Protein AF-A0A9D7CB08-F1 (afdb_monomer)

Secondary structure (DSSP, 8-state):
-----------TTSSSSPBP-EEETTSSTT----TT----TTPEEEETTS-EEEEEEEEEEETTTTEEEEEEEEETTSSSBEEEEGGG-EEETTTTEEEETT--HHHHHHSPPB-SSPPBHHHHHHHHHHHH----S---TTGGGGSGGG-THHHHTS--------

pLDDT: mean 76.26, std 19.79, range [32.56, 98.06]

Solvent-accessible surface area (backbone atoms only — not comparable to full-atom values): 9714 Å² total; per-residue (Å²): 137,90,75,83,83,78,82,70,80,73,61,62,72,64,88,79,61,58,73,40,61,55,41,53,44,83,81,42,94,74,73,71,77,53,84,78,49,71,84,57,62,72,21,40,30,28,31,50,85,69,47,74,49,27,30,30,66,44,50,28,25,36,64,92,78,68,41,60,35,28,36,32,26,40,40,66,98,50,84,58,30,35,71,42,50,28,27,51,27,35,62,40,81,89,78,47,30,36,38,20,71,83,41,47,71,72,31,57,73,53,40,60,65,51,68,97,72,71,52,18,49,53,41,55,42,44,37,50,22,24,69,69,72,49,88,67,96,70,76,60,73,71,67,58,60,73,38,64,50,30,34,44,37,58,32,46,76,42,88,78,72,80,84,74,85,127

Nearest PDB structures (foldseek):
  3g7f-assembly1_H  TM=8.842E-01  e=1.316E-08  Blastochloris viridis
  5b5n-assembly2_t  TM=7.725E-01  e=2.842E-08  Thermochromatium tepidum
  1eys-assembly1_H  TM=7.825E-01  e=6.136E-08  Thermochromatium tepidum
  8wdv-assembly1_H  TM=7.720E-01  e=1.712E-07  Allochromatium vinosum DSM 180
  7vrj-assembly1_H  TM=7.701E-01  e=2.683E-07  Allochromatium tepidum

Foldseek 3Di:
DDDDDDPPPPQLQPDDFAFAQKDWPVVVVDPDQDPPRDPLAQAWEAEQVRDTQAGFHTFIARVVVRATFWTWGDGPPDDATFTAGQLQWADDPVRSYIYRNQDDPQLVVQTDGDDPDTQGQSNVQSNVCSRVVDRDPHDPPPVNCVDSSRDNCRHSVHDDDPPDDD

Radius of gyration: 16.53 Å; Cα contacts (8 Å, |Δi|>4): 286; chains: 1; bounding box: 36×69×35 Å

Mean predicted aligned error: 10.03 Å

Sequence (166 aa):
MNKGTNNAATDPNSSGAAASTLVAGRDVEEFEVVPPMIDVRGWDVMLADGSKLGTVDRFMLHQADNKLRYLAVTPVGRAGHLLVPVGVGTVDLAARQVLLNDVHAEHVEALPTMGPGVVTREFERQVFGAVTGVEVKELALPAAYDDPMYDASELFGAKVKPVTKS

Structure (mmCIF, N/CA/C/O backbone):
data_AF-A0A9D7CB08-F1
#
_entry.id   AF-A0A9D7CB08-F1
#
loop_
_atom_site.group_PDB
_atom_site.id
_atom_site.type_symbol
_atom_site.label_atom_id
_atom_site.label_alt_id
_atom_site.label_comp_id
_atom_site.label_asym_id
_atom_site.label_entity_id
_atom_site.label_seq_id
_atom_site.pdbx_PDB_ins_code
_atom_site.Cartn_x
_atom_site.Cartn_y
_atom_s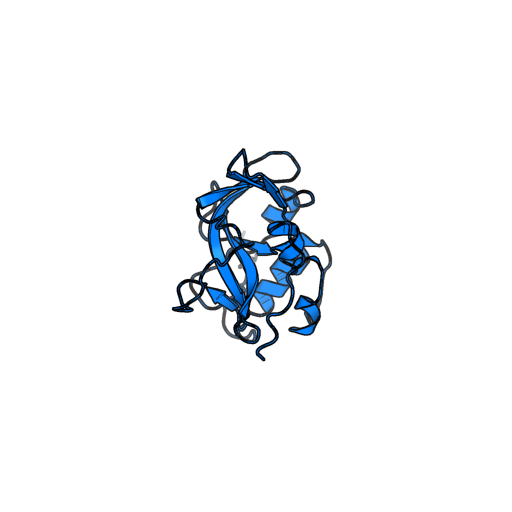ite.C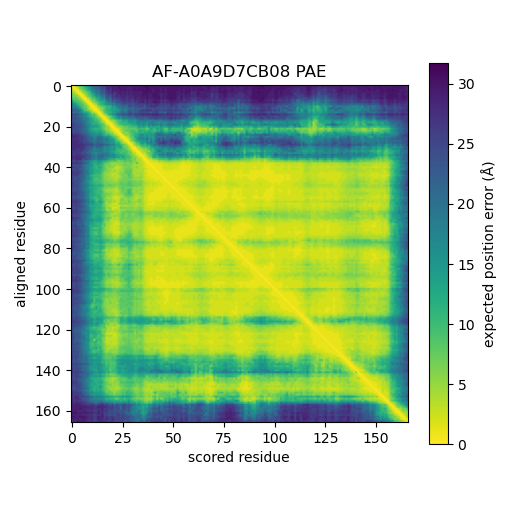artn_z
_atom_site.occupancy
_atom_site.B_iso_or_equiv
_atom_site.auth_seq_id
_atom_site.auth_comp_id
_atom_site.auth_asym_id
_atom_site.auth_atom_id
_atom_site.pdbx_PDB_model_num
ATOM 1 N N . MET A 1 1 ? 20.977 35.065 -18.215 1.00 38.44 1 MET A N 1
ATOM 2 C CA . MET A 1 1 ? 19.709 34.538 -18.765 1.00 38.44 1 MET A CA 1
ATOM 3 C C . MET A 1 1 ? 19.907 33.105 -19.242 1.00 38.44 1 MET A C 1
ATOM 5 O O . MET A 1 1 ? 20.889 32.858 -19.923 1.00 38.44 1 MET A O 1
ATOM 9 N N . ASN A 1 2 ? 18.921 32.256 -18.921 1.00 36.34 2 ASN A N 1
ATOM 10 C CA . ASN A 1 2 ? 18.639 30.884 -19.382 1.00 36.34 2 ASN A CA 1
ATOM 11 C C . ASN A 1 2 ? 19.512 29.738 -18.866 1.00 36.34 2 ASN A C 1
ATOM 13 O O . ASN A 1 2 ? 20.722 29.772 -19.005 1.00 36.34 2 ASN A O 1
ATOM 17 N N . LYS A 1 3 ? 18.946 28.611 -18.432 1.00 39.81 3 LYS A N 1
ATOM 18 C CA . LYS A 1 3 ? 17.733 28.255 -17.659 1.00 39.81 3 LYS A CA 1
ATOM 19 C C . LYS A 1 3 ? 17.995 26.788 -17.273 1.00 39.81 3 LYS A C 1
ATOM 21 O O . LYS A 1 3 ? 18.627 26.072 -18.045 1.00 39.81 3 LYS A O 1
ATOM 26 N N . GLY A 1 4 ? 17.572 26.402 -16.072 1.00 32.56 4 GLY A N 1
ATOM 27 C CA . GLY A 1 4 ? 17.914 25.140 -15.414 1.00 32.56 4 GLY A CA 1
ATOM 28 C C . GLY A 1 4 ? 17.730 23.902 -16.289 1.00 32.56 4 GLY A C 1
ATOM 29 O O . GLY A 1 4 ? 16.746 23.775 -17.015 1.00 32.56 4 GLY A O 1
ATOM 30 N N . THR A 1 5 ? 18.701 22.998 -16.199 1.00 42.91 5 THR A N 1
ATOM 31 C CA . THR A 1 5 ? 18.615 21.640 -16.725 1.00 42.91 5 THR A CA 1
ATOM 32 C C . THR A 1 5 ? 17.438 20.929 -16.070 1.00 42.91 5 THR A C 1
ATOM 34 O O . THR A 1 5 ? 17.366 20.817 -14.8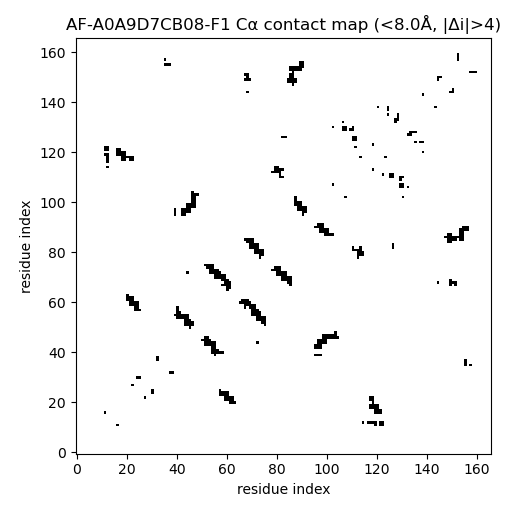47 1.00 42.91 5 THR A O 1
ATOM 37 N N . ASN A 1 6 ? 16.504 20.490 -16.907 1.00 37.97 6 ASN A N 1
ATOM 38 C CA . ASN A 1 6 ? 15.328 19.733 -16.516 1.00 37.97 6 ASN A CA 1
ATOM 39 C C . ASN A 1 6 ? 15.760 18.404 -15.879 1.00 37.97 6 ASN A C 1
ATOM 41 O O . ASN A 1 6 ? 16.252 17.521 -16.581 1.00 37.97 6 ASN A O 1
ATOM 45 N N . ASN A 1 7 ? 15.524 18.243 -14.578 1.00 37.91 7 ASN A N 1
ATOM 46 C CA . ASN A 1 7 ? 15.387 16.921 -13.975 1.00 37.91 7 ASN A CA 1
ATOM 47 C C . ASN A 1 7 ? 14.058 16.342 -14.472 1.00 37.91 7 ASN A C 1
ATOM 49 O O . ASN A 1 7 ? 13.015 16.516 -13.845 1.00 37.91 7 ASN A O 1
ATOM 53 N N . ALA A 1 8 ? 14.079 15.726 -15.653 1.00 39.66 8 ALA A N 1
ATOM 54 C CA . ALA A 1 8 ? 13.007 14.836 -16.060 1.00 39.66 8 ALA A CA 1
ATOM 55 C C . ALA A 1 8 ? 13.052 13.638 -15.106 1.00 39.66 8 ALA A C 1
ATOM 57 O O . ALA A 1 8 ? 14.038 12.904 -15.088 1.00 39.66 8 ALA A O 1
ATOM 58 N N . ALA A 1 9 ? 12.020 13.483 -14.278 1.00 39.00 9 ALA A N 1
ATOM 59 C CA . ALA A 1 9 ? 11.780 12.245 -13.559 1.00 39.00 9 ALA A CA 1
ATOM 60 C C . ALA A 1 9 ? 11.680 11.131 -14.608 1.00 39.00 9 ALA A C 1
ATOM 62 O O . ALA A 1 9 ? 10.722 11.085 -15.380 1.00 39.00 9 ALA A O 1
ATOM 63 N N . THR A 1 10 ? 12.725 10.313 -14.713 1.00 45.97 10 THR A N 1
ATOM 64 C CA . THR A 1 10 ? 12.761 9.155 -15.601 1.00 45.97 10 THR A CA 1
ATOM 65 C C . THR A 1 10 ? 11.614 8.249 -15.187 1.00 45.97 10 THR A C 1
ATOM 67 O O . THR A 1 10 ? 11.627 7.732 -14.073 1.00 45.97 10 THR A O 1
ATOM 70 N N . ASP A 1 11 ? 10.602 8.100 -16.040 1.00 48.66 11 ASP A N 1
ATOM 71 C CA . ASP A 1 11 ? 9.516 7.160 -15.789 1.00 48.66 11 ASP A CA 1
ATOM 72 C C . ASP A 1 11 ? 10.142 5.759 -15.626 1.00 48.66 11 ASP A C 1
ATOM 74 O O . ASP A 1 11 ? 10.743 5.254 -16.581 1.00 48.66 11 ASP A O 1
ATOM 78 N N . PRO A 1 12 ? 10.053 5.131 -14.437 1.00 51.97 12 PRO A N 1
ATOM 79 C CA . PRO A 1 12 ? 10.650 3.819 -14.169 1.00 51.97 12 PRO A CA 1
ATOM 80 C C . PRO A 1 12 ? 10.055 2.698 -15.038 1.00 51.97 12 PRO A C 1
ATOM 82 O O . PRO A 1 12 ? 10.555 1.569 -15.032 1.00 51.97 12 PRO A O 1
ATOM 85 N N . ASN A 1 13 ? 9.000 3.002 -15.800 1.00 49.94 13 ASN A N 1
ATOM 86 C CA . ASN A 1 13 ? 8.382 2.128 -16.786 1.00 49.94 13 ASN A CA 1
ATOM 87 C C . ASN A 1 13 ? 8.964 2.276 -18.211 1.00 49.94 13 ASN A C 1
ATOM 89 O O . ASN A 1 13 ? 8.584 1.554 -19.133 1.00 49.94 13 ASN A O 1
ATOM 93 N N . SER A 1 14 ? 9.908 3.198 -18.426 1.00 42.84 14 SER A N 1
ATOM 94 C CA . SER A 1 14 ? 10.475 3.477 -19.749 1.00 42.84 14 SER A CA 1
ATOM 95 C C . SER A 1 14 ? 11.626 2.531 -20.112 1.00 42.84 14 SER A C 1
ATOM 97 O O . SER A 1 14 ? 12.761 2.709 -19.683 1.00 42.84 14 SER A O 1
ATOM 99 N N . SER A 1 15 ? 11.316 1.539 -20.953 1.00 42.34 15 SER A N 1
ATOM 100 C CA . SER A 1 15 ? 12.192 0.877 -21.940 1.00 42.34 15 SER A CA 1
ATOM 101 C C . SER A 1 15 ? 13.662 0.641 -21.531 1.00 42.34 15 SER A C 1
ATOM 103 O O . SER A 1 15 ? 14.571 1.323 -22.006 1.00 42.34 15 SER A O 1
ATOM 105 N N . GLY A 1 16 ? 13.908 -0.394 -20.723 1.00 42.84 16 GLY A N 1
ATOM 106 C CA . GLY A 1 16 ? 15.259 -0.923 -20.472 1.00 42.84 16 GLY A CA 1
ATOM 107 C C . GLY A 1 16 ? 15.365 -1.800 -19.223 1.00 42.84 16 GLY A C 1
ATOM 108 O O . GLY A 1 16 ? 16.202 -2.698 -19.164 1.00 42.84 16 GLY A O 1
ATOM 109 N N . ALA A 1 17 ? 14.482 -1.583 -18.247 1.00 53.50 17 ALA A N 1
ATOM 110 C CA . ALA A 1 17 ? 14.364 -2.437 -17.073 1.00 53.50 17 ALA A CA 1
ATOM 111 C C . ALA A 1 17 ? 13.668 -3.759 -17.430 1.00 53.50 17 ALA A C 1
ATOM 113 O O . ALA A 1 17 ? 12.674 -3.770 -18.160 1.00 53.50 17 ALA A O 1
ATOM 114 N N . ALA A 1 18 ? 14.169 -4.877 -16.896 1.00 62.88 18 ALA A N 1
ATOM 115 C CA . ALA A 1 18 ? 13.488 -6.160 -17.024 1.00 62.88 18 ALA A CA 1
ATOM 116 C C . ALA A 1 18 ? 12.065 -6.047 -16.451 1.00 62.88 18 ALA A C 1
ATOM 118 O O . ALA A 1 18 ? 11.879 -5.553 -15.331 1.00 62.88 18 ALA A O 1
ATOM 119 N N . ALA A 1 19 ? 11.075 -6.498 -17.225 1.00 60.75 19 ALA A N 1
ATOM 120 C CA . ALA A 1 19 ? 9.697 -6.588 -16.764 1.00 60.75 19 ALA A CA 1
ATOM 121 C C . ALA A 1 19 ? 9.649 -7.402 -15.462 1.00 60.75 19 ALA A C 1
ATOM 123 O O . ALA A 1 19 ? 10.307 -8.443 -15.344 1.00 60.75 19 ALA A O 1
ATOM 124 N N . SER A 1 20 ? 8.901 -6.911 -14.476 1.00 66.12 20 SER A N 1
ATOM 125 C CA . SER A 1 20 ? 8.504 -7.759 -13.363 1.00 66.12 20 SER A CA 1
ATOM 126 C C . SER A 1 20 ? 7.466 -8.762 -13.854 1.00 66.12 20 SER A C 1
ATOM 128 O O . SER A 1 20 ? 6.785 -8.548 -14.856 1.00 66.12 20 SER A O 1
ATOM 130 N N . THR A 1 21 ? 7.335 -9.861 -13.128 1.00 74.69 21 THR A N 1
ATOM 131 C CA . THR A 1 21 ? 6.267 -10.846 -13.315 1.00 74.69 21 THR A CA 1
ATOM 132 C C . THR A 1 21 ? 5.100 -10.577 -12.362 1.00 74.69 21 THR A C 1
ATOM 134 O O . THR A 1 21 ? 4.360 -11.493 -12.007 1.00 74.69 21 THR A O 1
ATOM 137 N N . LEU A 1 22 ? 4.941 -9.331 -11.905 1.00 73.56 22 LEU A N 1
ATOM 138 C CA . LEU A 1 22 ? 3.750 -8.897 -11.185 1.00 73.56 22 LEU A CA 1
ATOM 139 C C . LEU A 1 22 ? 2.571 -8.728 -12.140 1.00 73.56 22 LEU A C 1
ATOM 141 O O . LEU A 1 22 ? 2.685 -8.096 -13.191 1.00 73.56 22 LEU A O 1
ATOM 145 N N . VAL A 1 23 ? 1.412 -9.215 -11.715 1.00 74.44 23 VAL A N 1
ATOM 146 C CA . VAL A 1 23 ? 0.137 -8.987 -12.394 1.00 74.44 23 VAL A CA 1
ATOM 147 C C . VAL A 1 23 ? -0.916 -8.459 -11.452 1.00 74.44 23 VAL A C 1
ATOM 149 O O . VAL A 1 23 ? -0.933 -8.764 -10.258 1.00 74.44 23 VAL A O 1
ATOM 152 N N . ALA A 1 24 ? -1.825 -7.668 -12.015 1.00 62.62 24 ALA A N 1
ATOM 153 C CA . ALA A 1 24 ? -3.037 -7.298 -11.318 1.00 62.62 24 ALA A CA 1
ATOM 154 C C . ALA A 1 24 ? -3.896 -8.550 -11.111 1.00 62.62 24 ALA A C 1
ATOM 156 O O . ALA A 1 24 ? -4.135 -9.306 -12.049 1.00 62.62 24 ALA A O 1
ATOM 157 N N . GLY A 1 25 ? -4.437 -8.731 -9.907 1.00 54.97 25 GLY A N 1
ATOM 158 C CA . GLY A 1 25 ? -5.290 -9.879 -9.584 1.00 54.97 25 GLY A CA 1
ATOM 159 C C . GLY A 1 25 ? -6.572 -9.985 -10.423 1.00 54.97 25 GLY A C 1
ATOM 160 O O . GLY A 1 25 ? -7.206 -11.026 -10.401 1.00 54.97 25 GLY A O 1
ATOM 161 N N . ARG A 1 26 ? -6.951 -8.941 -11.182 1.00 49.53 26 ARG A N 1
ATOM 162 C CA . ARG A 1 26 ? -8.053 -8.996 -12.166 1.00 49.53 26 ARG A CA 1
ATOM 163 C C . ARG A 1 26 ? -7.686 -9.725 -13.464 1.00 49.53 26 ARG A C 1
ATOM 165 O O . ARG A 1 26 ? -8.581 -10.192 -14.151 1.00 49.53 26 ARG A O 1
ATOM 172 N N . ASP A 1 27 ? -6.395 -9.773 -13.798 1.00 50.59 27 ASP A N 1
ATOM 173 C CA . ASP A 1 27 ? -5.866 -10.405 -15.015 1.00 50.59 27 ASP A CA 1
ATOM 174 C C . ASP A 1 27 ? -5.485 -11.877 -14.755 1.00 50.59 27 ASP A C 1
ATOM 176 O O . ASP A 1 27 ? -5.008 -12.579 -15.643 1.00 50.59 27 ASP A O 1
ATOM 180 N N . VAL A 1 28 ? -5.708 -12.348 -13.524 1.00 48.44 28 VAL A N 1
ATOM 181 C CA . VAL A 1 28 ? -5.674 -13.756 -13.140 1.00 48.44 28 VAL A CA 1
ATOM 182 C C . VAL A 1 28 ? -7.130 -14.147 -12.916 1.00 48.44 28 VAL A C 1
ATOM 184 O O . VAL A 1 28 ? -7.693 -13.832 -11.872 1.00 48.44 28 VAL A O 1
ATOM 187 N N . GLU A 1 29 ? -7.758 -14.775 -13.914 1.00 40.38 29 GLU A N 1
ATOM 188 C CA . GLU A 1 29 ? -9.201 -15.095 -13.957 1.00 40.38 29 GLU A CA 1
ATOM 189 C C . GLU A 1 29 ? -9.724 -15.927 -12.759 1.00 40.38 29 GLU A C 1
ATOM 191 O O . GLU A 1 29 ? -10.925 -16.144 -12.643 1.00 40.38 29 GLU A O 1
ATOM 196 N N . GLU A 1 30 ? -8.862 -16.344 -11.826 1.00 43.69 30 GLU A N 1
ATOM 197 C CA . GLU A 1 30 ? -9.194 -17.234 -10.710 1.00 43.69 30 GLU A CA 1
ATOM 198 C C . GLU A 1 30 ? -8.533 -16.834 -9.371 1.00 4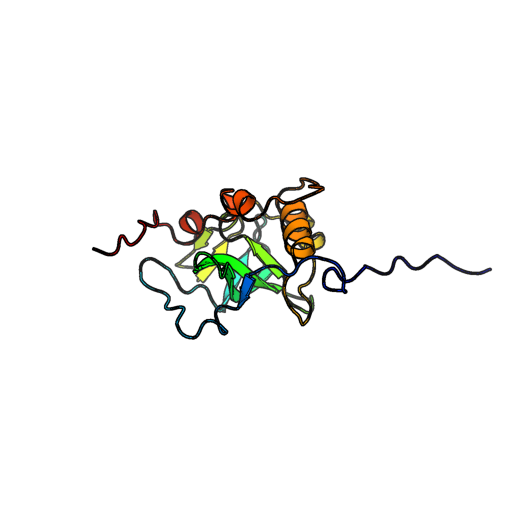3.69 30 GLU A C 1
ATOM 200 O O . GLU A 1 30 ? -8.267 -17.699 -8.536 1.00 43.69 30 GLU A O 1
ATOM 205 N N . PHE A 1 31 ? -8.238 -15.548 -9.107 1.00 49.72 31 PHE A N 1
ATOM 206 C CA . PHE A 1 31 ? -7.835 -15.166 -7.740 1.00 49.72 31 PHE A CA 1
ATOM 207 C C . PHE A 1 31 ? -9.054 -15.071 -6.815 1.00 49.72 31 PHE A C 1
ATOM 209 O O . PHE A 1 31 ? -9.633 -14.004 -6.591 1.00 49.72 31 PHE A O 1
ATOM 216 N N . GLU A 1 32 ? -9.453 -16.222 -6.282 1.00 56.22 32 GLU A N 1
ATOM 217 C CA . GLU A 1 32 ? -10.466 -16.320 -5.241 1.00 56.22 32 GLU A CA 1
ATOM 218 C C . GLU A 1 32 ? -9.862 -15.943 -3.883 1.00 56.22 32 GLU A C 1
ATOM 220 O O . GLU A 1 32 ? -8.853 -16.499 -3.437 1.00 56.22 32 GLU A O 1
ATOM 225 N N . VAL A 1 33 ? -10.498 -14.990 -3.198 1.00 60.00 33 VAL A N 1
ATOM 226 C CA . VAL A 1 33 ? -10.173 -14.683 -1.806 1.00 60.00 33 VAL A CA 1
ATOM 227 C C . VAL A 1 33 ? -10.729 -15.801 -0.929 1.00 60.00 33 VAL A C 1
ATOM 229 O O . VAL A 1 33 ? -11.871 -15.743 -0.479 1.00 60.00 33 VAL A O 1
ATOM 232 N N . VAL A 1 34 ? -9.930 -16.849 -0.727 1.00 56.09 34 VAL A N 1
ATOM 233 C CA . VAL A 1 34 ? -10.314 -17.985 0.115 1.00 56.09 34 VAL A CA 1
ATOM 234 C C . VAL A 1 34 ? -9.993 -17.698 1.586 1.00 56.09 34 VAL A C 1
ATOM 236 O O . VAL A 1 34 ? -8.905 -17.198 1.892 1.00 56.09 34 VAL A O 1
ATOM 239 N N . PRO A 1 35 ? -10.893 -18.027 2.531 1.00 48.06 35 PRO A N 1
ATOM 240 C CA . PRO A 1 35 ? -10.592 -17.935 3.954 1.00 48.06 35 PRO A CA 1
ATOM 241 C C . PRO A 1 35 ? -9.273 -18.654 4.294 1.00 48.06 35 PRO A C 1
ATOM 243 O O . PRO A 1 35 ? -9.033 -19.754 3.792 1.00 48.06 35 PRO A O 1
ATOM 246 N N . PRO A 1 36 ? -8.411 -18.071 5.145 1.00 61.59 36 PRO A N 1
ATOM 247 C CA . PRO A 1 36 ? -8.665 -16.935 6.038 1.00 61.59 36 PRO A CA 1
ATOM 248 C C . PRO A 1 36 ? -8.415 -15.544 5.423 1.00 61.59 36 PRO A C 1
ATOM 250 O O . PRO A 1 36 ? -8.447 -14.557 6.152 1.00 61.59 36 PRO A O 1
ATOM 253 N N . MET A 1 37 ? -8.150 -15.437 4.118 1.00 70.06 37 MET A N 1
ATOM 254 C CA . MET A 1 37 ? -7.845 -14.155 3.481 1.00 70.06 37 MET A CA 1
ATOM 255 C C . MET A 1 37 ? -9.072 -13.234 3.492 1.00 70.06 37 MET A C 1
ATOM 257 O O . MET A 1 37 ? -10.181 -13.650 3.160 1.00 70.06 37 MET A O 1
ATOM 261 N N . ILE A 1 38 ? -8.876 -11.979 3.894 1.00 80.06 38 ILE A N 1
ATOM 262 C CA . ILE A 1 38 ? -9.930 -10.962 3.956 1.00 80.06 38 ILE A CA 1
ATOM 263 C C . ILE A 1 38 ? -9.846 -10.105 2.697 1.00 80.06 38 ILE A C 1
ATOM 265 O O . ILE A 1 38 ? -8.771 -9.636 2.326 1.00 80.06 38 ILE A O 1
ATOM 269 N N . ASP A 1 39 ? -10.981 -9.860 2.046 1.00 85.94 39 ASP A N 1
ATOM 270 C CA . ASP A 1 39 ? -11.020 -8.933 0.920 1.00 85.94 39 ASP A CA 1
ATOM 271 C C . ASP A 1 39 ? -10.998 -7.479 1.412 1.00 85.94 39 ASP A C 1
ATOM 273 O O . ASP A 1 39 ? -12.017 -6.917 1.827 1.00 85.94 39 ASP A O 1
ATOM 277 N N . VAL A 1 40 ? -9.808 -6.883 1.368 1.00 90.06 40 VAL A N 1
ATOM 278 C CA . VAL A 1 40 ? -9.556 -5.492 1.769 1.00 90.06 40 VAL A CA 1
ATOM 279 C C . VAL A 1 40 ? -9.719 -4.493 0.619 1.00 90.06 40 VAL A C 1
ATOM 281 O O . VAL A 1 40 ? -9.408 -3.315 0.779 1.00 90.06 40 VAL A O 1
ATOM 284 N N . ARG A 1 41 ? -10.204 -4.908 -0.561 1.00 92.00 41 ARG A N 1
ATOM 285 C CA . ARG A 1 41 ? -10.480 -3.963 -1.657 1.00 92.00 41 ARG A CA 1
ATOM 286 C C . ARG A 1 41 ? -11.545 -2.950 -1.234 1.00 92.00 41 ARG A C 1
ATOM 288 O O . ARG A 1 41 ? -12.541 -3.288 -0.592 1.00 92.00 41 ARG A O 1
ATOM 295 N N . GLY A 1 42 ? -11.323 -1.688 -1.587 1.00 94.12 42 GLY A N 1
ATOM 296 C CA . GLY A 1 42 ? -12.167 -0.569 -1.176 1.00 94.12 42 GLY A CA 1
ATOM 297 C C . GLY A 1 42 ? -11.980 -0.121 0.278 1.00 94.12 42 GLY A C 1
ATOM 298 O O . GLY A 1 42 ? -12.714 0.761 0.715 1.00 94.12 42 GLY A O 1
ATOM 299 N N . TRP A 1 43 ? -11.043 -0.705 1.035 1.00 96.88 43 TRP A N 1
ATOM 300 C CA . TRP A 1 43 ? -10.751 -0.283 2.408 1.00 96.88 43 TRP A CA 1
ATOM 301 C C . TRP A 1 43 ? -9.804 0.909 2.424 1.00 96.88 43 TRP A C 1
ATOM 303 O O . TRP A 1 43 ? -8.991 1.090 1.512 1.00 96.88 43 TRP A O 1
ATOM 313 N N . ASP A 1 44 ? -9.904 1.701 3.485 1.00 98.06 44 ASP A N 1
ATOM 314 C CA . ASP A 1 44 ? -9.023 2.841 3.697 1.00 98.06 44 ASP A CA 1
ATOM 315 C C . ASP A 1 44 ? -7.644 2.374 4.153 1.00 98.06 44 ASP A C 1
ATOM 317 O O . ASP A 1 44 ? -7.521 1.477 4.983 1.00 98.06 44 ASP A O 1
ATOM 321 N N . VAL A 1 45 ? -6.604 2.992 3.599 1.00 97.88 45 VAL A N 1
ATOM 322 C CA . VAL A 1 45 ? -5.217 2.747 3.990 1.00 97.88 45 VAL A CA 1
ATOM 323 C C . VAL A 1 45 ? -4.752 3.917 4.842 1.00 97.88 45 VAL A C 1
ATOM 325 O O . VAL A 1 45 ? -4.763 5.062 4.381 1.00 97.88 45 VAL A O 1
ATOM 328 N N . MET A 1 46 ? -4.359 3.621 6.074 1.00 97.81 46 MET A N 1
ATOM 329 C CA . MET A 1 46 ? -3.964 4.595 7.087 1.00 97.81 46 MET A CA 1
ATOM 330 C C . MET A 1 46 ? -2.462 4.493 7.347 1.00 97.81 46 MET A C 1
ATOM 332 O O . MET A 1 46 ? -1.921 3.393 7.434 1.00 97.81 46 MET A O 1
ATOM 336 N N . LEU A 1 47 ? -1.796 5.637 7.462 1.00 96.12 47 LEU A N 1
ATOM 337 C CA . LEU A 1 47 ? -0.389 5.731 7.842 1.00 96.12 47 LEU A CA 1
ATOM 338 C C . LEU A 1 47 ? -0.219 5.623 9.359 1.00 96.12 47 LEU A C 1
ATOM 340 O O . LEU A 1 47 ? -1.182 5.736 10.121 1.00 96.12 47 LEU A O 1
ATOM 344 N N . ALA A 1 48 ? 1.029 5.466 9.793 1.00 94.38 48 ALA A N 1
ATOM 345 C CA . ALA A 1 48 ? 1.404 5.349 11.200 1.00 94.38 48 ALA A CA 1
ATOM 346 C C . ALA A 1 48 ? 0.976 6.556 12.063 1.00 94.38 48 ALA A C 1
ATOM 348 O O . ALA A 1 48 ? 0.732 6.416 13.259 1.00 94.38 48 ALA A O 1
ATOM 349 N N . ASP A 1 49 ? 0.860 7.746 11.466 1.00 93.50 49 ASP A N 1
ATOM 350 C CA . ASP A 1 49 ? 0.396 8.969 12.137 1.00 93.50 49 ASP A CA 1
ATOM 351 C C . ASP A 1 49 ? -1.140 9.115 12.167 1.00 93.50 49 ASP A C 1
ATOM 353 O O . ASP A 1 49 ? -1.666 10.121 12.648 1.00 93.50 49 ASP A O 1
ATOM 357 N N . GLY A 1 50 ? -1.869 8.119 11.653 1.00 94.88 50 GLY A N 1
ATOM 358 C CA . GLY A 1 50 ? -3.326 8.115 11.557 1.00 94.88 50 GLY A CA 1
ATOM 359 C C . GLY A 1 50 ? -3.885 8.917 10.380 1.00 94.88 50 GLY A C 1
ATOM 360 O O . GLY A 1 50 ? -5.106 9.020 10.244 1.00 94.88 50 GLY A O 1
ATOM 361 N N . SER A 1 51 ? -3.041 9.482 9.514 1.00 96.81 51 SER A N 1
ATOM 362 C CA . SER A 1 51 ? -3.497 10.129 8.284 1.00 96.81 51 SER A CA 1
ATOM 363 C C . SER A 1 51 ? -3.878 9.101 7.214 1.00 96.81 51 SER A C 1
ATOM 365 O O . SER A 1 51 ? -3.377 7.975 7.176 1.00 96.81 51 SER A O 1
ATOM 367 N N . LYS A 1 52 ? -4.811 9.472 6.331 1.00 97.50 52 LYS A N 1
ATOM 368 C CA . LYS A 1 52 ? -5.273 8.598 5.247 1.00 97.50 52 LYS A CA 1
ATOM 369 C C . LYS A 1 52 ? -4.343 8.711 4.044 1.00 97.50 52 LYS A C 1
ATOM 371 O O . LYS A 1 52 ? -4.275 9.768 3.420 1.00 97.50 52 LYS A O 1
ATOM 376 N N . LEU A 1 53 ? -3.726 7.596 3.662 1.00 97.38 53 LEU A N 1
ATOM 377 C CA . LEU A 1 53 ? -2.983 7.475 2.410 1.00 97.38 53 LEU A CA 1
ATOM 378 C C . LEU A 1 53 ? -3.932 7.448 1.210 1.00 97.38 53 LEU A C 1
ATOM 380 O O . LEU A 1 53 ? -3.719 8.140 0.217 1.00 97.38 53 LEU A O 1
ATOM 384 N N . GLY A 1 54 ? -4.971 6.615 1.280 1.00 97.75 54 GLY A N 1
ATOM 385 C CA . GLY A 1 54 ? -5.777 6.279 0.113 1.00 97.75 54 GLY A CA 1
ATOM 386 C C . GLY A 1 54 ? -6.764 5.152 0.361 1.00 97.75 54 GLY A C 1
ATOM 387 O O . GLY A 1 54 ? -7.154 4.887 1.497 1.00 97.75 54 GLY A O 1
ATOM 388 N N . THR A 1 55 ? -7.147 4.489 -0.724 1.00 97.69 55 THR A N 1
ATOM 389 C CA . THR A 1 55 ? -8.050 3.335 -0.710 1.00 97.69 55 THR A CA 1
ATOM 390 C C . THR A 1 55 ? -7.456 2.200 -1.541 1.00 97.69 55 THR A C 1
ATOM 392 O O . THR A 1 55 ? -6.878 2.444 -2.604 1.00 97.69 55 THR A O 1
ATOM 395 N N . VAL A 1 56 ? -7.584 0.959 -1.066 1.00 95.69 56 VAL A N 1
ATOM 396 C CA . VAL A 1 56 ? -7.117 -0.229 -1.798 1.00 95.69 56 VAL A CA 1
ATOM 397 C C . VAL A 1 56 ? -7.934 -0.400 -3.080 1.00 95.69 56 VAL A C 1
ATOM 399 O O . VAL A 1 56 ? -9.151 -0.562 -3.028 1.00 95.69 56 VAL A O 1
ATOM 402 N N . ASP A 1 57 ? -7.261 -0.405 -4.227 1.00 92.25 57 ASP A N 1
ATOM 403 C CA . ASP A 1 57 ? -7.870 -0.635 -5.540 1.00 92.25 57 ASP A CA 1
ATOM 404 C C . ASP A 1 57 ? -7.844 -2.126 -5.904 1.00 92.25 57 ASP A C 1
ATOM 406 O O . ASP A 1 57 ? -8.878 -2.741 -6.168 1.00 92.25 57 ASP A O 1
ATOM 410 N N . ARG A 1 58 ? -6.654 -2.742 -5.882 1.00 88.50 58 ARG A N 1
ATOM 411 C CA . ARG A 1 58 ? -6.466 -4.143 -6.292 1.00 88.50 58 ARG A CA 1
ATOM 412 C C . ARG A 1 58 ? -5.275 -4.818 -5.624 1.00 88.50 58 ARG A C 1
ATOM 414 O O . ARG A 1 58 ? -4.363 -4.170 -5.120 1.00 88.50 58 ARG A O 1
ATOM 421 N N . PHE A 1 59 ? -5.274 -6.141 -5.708 1.00 88.12 59 PHE A N 1
ATOM 422 C CA . PHE A 1 59 ? -4.159 -7.006 -5.345 1.00 88.12 59 PHE A CA 1
ATOM 423 C C . PHE A 1 59 ? -3.153 -7.134 -6.489 1.00 88.12 59 PHE A C 1
ATOM 425 O O . PHE A 1 59 ? -3.552 -7.221 -7.653 1.00 88.12 59 PHE A O 1
ATOM 432 N N . MET A 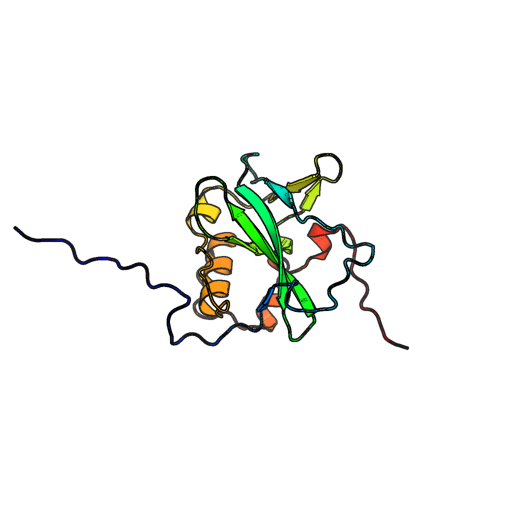1 60 ? -1.866 -7.176 -6.149 1.00 87.00 60 MET A N 1
ATOM 433 C CA . MET A 1 60 ? -0.773 -7.432 -7.086 1.00 87.00 60 MET A CA 1
ATOM 434 C C . MET A 1 60 ? -0.068 -8.732 -6.703 1.00 87.00 60 MET A C 1
ATOM 436 O O . MET A 1 60 ? 0.524 -8.850 -5.623 1.00 87.00 60 MET A O 1
ATOM 440 N N . LEU A 1 61 ? -0.154 -9.707 -7.600 1.00 84.25 61 LEU A N 1
ATOM 441 C CA . LEU A 1 61 ? 0.338 -11.065 -7.400 1.00 84.25 61 LEU A CA 1
ATOM 442 C C . LEU A 1 61 ? 1.645 -11.260 -8.152 1.00 84.25 61 LEU A C 1
ATOM 444 O O . LEU A 1 61 ? 1.802 -10.755 -9.264 1.00 84.25 61 LEU A O 1
ATOM 448 N N . HIS A 1 62 ? 2.552 -12.045 -7.587 1.00 82.94 62 HIS A N 1
ATOM 449 C CA . HIS A 1 62 ? 3.694 -12.551 -8.330 1.00 82.94 62 HIS A CA 1
ATOM 450 C C . HIS A 1 62 ? 3.279 -13.791 -9.132 1.00 82.94 62 HIS A C 1
ATOM 452 O O . HIS A 1 62 ? 2.874 -14.796 -8.556 1.00 82.94 62 HIS A O 1
ATOM 458 N N . GLN A 1 63 ? 3.368 -13.742 -10.465 1.00 78.38 63 GLN A N 1
ATOM 459 C CA . GLN A 1 63 ? 2.856 -14.814 -11.335 1.00 78.38 63 GLN A CA 1
ATOM 460 C C . GLN A 1 63 ? 3.513 -16.178 -11.103 1.00 78.38 63 GLN A C 1
ATOM 462 O O . GLN A 1 63 ? 2.876 -17.204 -11.319 1.00 78.38 63 GLN A O 1
ATOM 467 N N . ALA A 1 64 ? 4.794 -16.212 -10.722 1.00 76.50 64 ALA A N 1
ATOM 468 C CA . ALA A 1 64 ? 5.525 -17.475 -10.652 1.00 76.50 64 ALA A CA 1
ATOM 469 C C . ALA A 1 64 ? 5.075 -18.356 -9.475 1.00 76.50 64 ALA A C 1
ATOM 471 O O . ALA A 1 64 ? 5.127 -19.579 -9.578 1.00 76.50 64 ALA A O 1
ATOM 472 N N . ASP A 1 65 ? 4.635 -17.746 -8.369 1.00 78.00 65 ASP A N 1
ATOM 473 C CA . ASP A 1 65 ? 4.209 -18.448 -7.151 1.00 78.00 65 ASP A CA 1
ATOM 474 C C . ASP A 1 65 ? 2.755 -18.148 -6.738 1.00 78.00 65 ASP A C 1
ATOM 476 O O . ASP A 1 65 ? 2.272 -18.718 -5.760 1.00 78.00 65 ASP A O 1
ATOM 480 N N . ASN A 1 66 ? 2.052 -17.289 -7.487 1.00 76.06 66 ASN A N 1
ATOM 481 C CA . ASN A 1 66 ? 0.694 -16.808 -7.219 1.00 76.06 66 ASN A CA 1
ATOM 482 C C . ASN A 1 66 ? 0.507 -16.203 -5.820 1.00 76.06 66 ASN A C 1
ATOM 484 O O . ASN A 1 66 ? -0.597 -16.220 -5.270 1.00 76.06 66 ASN A O 1
ATOM 488 N N . LYS A 1 67 ? 1.572 -15.654 -5.224 1.00 82.75 67 LYS A N 1
ATOM 489 C CA . LYS A 1 67 ? 1.489 -15.000 -3.916 1.00 82.75 67 LYS A CA 1
ATOM 490 C C . LYS A 1 67 ? 1.167 -13.519 -4.049 1.00 82.75 67 LYS A C 1
ATOM 492 O O . LYS A 1 67 ? 1.676 -12.828 -4.932 1.00 82.75 67 LYS A O 1
ATOM 497 N N . LEU A 1 68 ? 0.362 -13.021 -3.114 1.00 86.19 68 LEU A N 1
ATOM 498 C CA . LEU A 1 68 ? 0.125 -11.594 -2.927 1.00 86.19 68 LEU A CA 1
ATOM 499 C C . LEU A 1 68 ? 1.384 -10.920 -2.388 1.00 86.19 68 LEU A C 1
ATOM 501 O O . LEU A 1 68 ? 1.885 -11.314 -1.341 1.00 86.19 68 LEU A O 1
ATOM 505 N N . ARG A 1 69 ? 1.882 -9.911 -3.111 1.00 89.19 69 ARG A N 1
ATOM 506 C CA . ARG A 1 69 ? 3.095 -9.163 -2.740 1.00 89.19 69 ARG A CA 1
ATOM 507 C C . ARG A 1 69 ? 2.816 -7.695 -2.454 1.00 89.19 69 ARG A C 1
ATOM 509 O O . ARG A 1 69 ? 3.419 -7.139 -1.540 1.00 89.19 69 ARG A O 1
ATOM 516 N N . TYR A 1 70 ? 1.874 -7.090 -3.181 1.00 92.38 70 TYR A N 1
ATOM 517 C CA . TYR A 1 70 ? 1.515 -5.687 -2.983 1.00 92.38 70 TYR A CA 1
ATOM 518 C C . TYR A 1 70 ? 0.006 -5.448 -3.028 1.00 92.38 70 TYR A C 1
ATOM 520 O O . TYR A 1 70 ? -0.745 -6.143 -3.719 1.00 92.38 70 TYR A O 1
ATOM 528 N N . LEU A 1 71 ? -0.414 -4.384 -2.353 1.00 93.06 71 LEU A N 1
ATOM 529 C CA . LEU A 1 71 ? -1.673 -3.691 -2.586 1.00 93.06 71 LEU A CA 1
ATOM 530 C C . LEU A 1 71 ? -1.412 -2.520 -3.534 1.00 93.06 71 LEU A C 1
ATOM 532 O O . LEU A 1 71 ? -0.516 -1.712 -3.292 1.00 93.06 71 LEU A O 1
ATOM 536 N N . ALA A 1 72 ? -2.208 -2.396 -4.592 1.00 93.62 72 ALA A N 1
ATOM 537 C CA . ALA A 1 72 ? -2.292 -1.151 -5.341 1.00 93.62 72 ALA A CA 1
ATOM 538 C C . ALA A 1 72 ? -3.279 -0.221 -4.633 1.00 93.62 72 ALA A C 1
ATOM 540 O O . ALA A 1 72 ? -4.447 -0.570 -4.444 1.00 93.62 72 ALA A O 1
ATOM 541 N N . VAL A 1 73 ? -2.809 0.960 -4.252 1.00 95.75 73 VAL A N 1
ATOM 542 C CA . VAL A 1 73 ? -3.570 1.962 -3.505 1.00 95.75 73 VAL A CA 1
ATOM 543 C C . VAL A 1 73 ? -3.797 3.171 -4.395 1.00 95.75 73 VAL A C 1
ATOM 545 O O . VAL A 1 73 ? -2.859 3.678 -5.008 1.00 95.75 73 VAL A O 1
ATOM 548 N N . THR A 1 74 ? -5.038 3.642 -4.464 1.00 95.81 74 THR A N 1
ATOM 549 C CA . THR A 1 74 ? -5.369 4.943 -5.052 1.00 95.81 74 THR A CA 1
ATOM 550 C C . THR A 1 74 ? -5.182 6.005 -3.968 1.00 95.81 74 THR A C 1
ATOM 552 O O . THR A 1 74 ? -5.971 6.024 -3.017 1.00 95.81 74 THR A O 1
ATOM 555 N N . PRO A 1 75 ? -4.137 6.848 -4.047 1.00 96.06 75 PRO A N 1
ATOM 556 C CA . PRO A 1 75 ? -3.848 7.822 -3.006 1.00 96.06 75 PRO A CA 1
ATOM 557 C C . PRO A 1 75 ? -4.835 8.995 -3.032 1.00 96.06 75 PRO A C 1
ATOM 559 O O . PRO A 1 75 ? -5.367 9.370 -4.079 1.00 96.06 75 PRO A O 1
ATOM 562 N N . VAL A 1 76 ? -5.053 9.621 -1.877 1.00 94.88 76 VAL A N 1
ATOM 563 C CA . VAL A 1 76 ? -5.794 10.886 -1.799 1.00 94.88 76 VAL A CA 1
ATOM 564 C C . VAL A 1 76 ? -4.939 12.007 -2.398 1.00 94.88 76 VAL A C 1
ATOM 566 O O . VAL A 1 76 ? -3.775 12.165 -2.049 1.00 94.88 76 VAL A O 1
ATOM 569 N N . GLY A 1 77 ? -5.509 12.808 -3.304 1.00 90.50 77 GLY A N 1
ATOM 570 C CA . GLY A 1 77 ? -4.865 14.029 -3.814 1.00 90.50 77 GLY A CA 1
ATOM 571 C C . GLY A 1 77 ? -3.716 13.824 -4.813 1.00 90.50 77 GLY A C 1
ATOM 572 O O . GLY A 1 77 ? -3.135 14.809 -5.263 1.00 90.50 77 GLY A O 1
ATOM 573 N N . ARG A 1 78 ? -3.412 12.581 -5.210 1.00 87.94 78 ARG A N 1
ATOM 574 C CA . ARG A 1 78 ? -2.373 12.240 -6.195 1.00 87.94 78 ARG A CA 1
ATOM 575 C C . ARG A 1 78 ? -2.950 11.324 -7.277 1.00 87.94 78 ARG A C 1
ATOM 577 O O . ARG A 1 78 ? -3.754 10.444 -6.996 1.00 87.94 78 ARG A O 1
ATOM 584 N N . ALA A 1 79 ? -2.566 11.546 -8.533 1.00 89.19 79 ALA A N 1
ATOM 585 C CA . ALA A 1 79 ? -2.997 10.700 -9.644 1.00 89.19 79 ALA A CA 1
ATOM 586 C C . ALA A 1 79 ? -2.185 9.393 -9.715 1.00 89.19 79 ALA A C 1
ATOM 588 O O . ALA A 1 79 ? -1.016 9.352 -9.326 1.00 89.19 79 ALA A O 1
ATOM 589 N N . GLY A 1 80 ? -2.799 8.350 -10.281 1.00 89.38 80 GLY A N 1
ATOM 590 C CA . GLY A 1 80 ? -2.202 7.022 -10.446 1.00 89.38 80 GLY A CA 1
ATOM 591 C C . GLY A 1 80 ? -2.363 6.138 -9.210 1.00 89.38 80 GLY A C 1
ATOM 592 O O . GLY A 1 80 ? -3.220 6.393 -8.368 1.00 89.38 80 GLY A O 1
ATOM 593 N N . HIS A 1 81 ? -1.552 5.085 -9.118 1.00 92.69 81 HIS A N 1
ATOM 594 C CA . HIS A 1 81 ? -1.571 4.168 -7.978 1.00 92.69 81 HIS A CA 1
ATOM 595 C C . HIS A 1 81 ? -0.198 4.080 -7.323 1.00 92.69 81 HIS A C 1
ATOM 597 O O . HIS A 1 81 ? 0.826 4.238 -7.986 1.00 92.69 81 HIS A O 1
ATOM 603 N N . LEU A 1 82 ? -0.184 3.785 -6.031 1.00 94.88 82 LEU A N 1
ATOM 604 C CA . LEU A 1 82 ? 1.014 3.432 -5.278 1.00 94.88 82 LEU A CA 1
ATOM 605 C C . LEU A 1 82 ? 0.999 1.929 -5.011 1.00 94.88 82 LEU A C 1
ATOM 607 O O . LEU A 1 82 ? -0.074 1.358 -4.813 1.00 94.88 82 LEU A O 1
ATOM 611 N N . LEU A 1 83 ? 2.169 1.292 -4.999 1.00 94.44 83 LEU A N 1
ATOM 612 C CA . LEU A 1 83 ? 2.288 -0.085 -4.526 1.00 94.44 83 LEU A CA 1
ATOM 613 C C . LEU A 1 83 ? 2.756 -0.086 -3.079 1.00 94.44 83 LEU A C 1
ATOM 615 O O . LEU A 1 83 ? 3.789 0.494 -2.753 1.00 94.44 83 LEU A O 1
ATOM 619 N N . VAL A 1 84 ? 1.992 -0.768 -2.236 1.00 94.31 84 VAL A N 1
ATOM 620 C CA . VAL A 1 84 ? 2.299 -0.967 -0.823 1.00 94.31 84 VAL A CA 1
ATOM 621 C C . VAL A 1 84 ? 2.586 -2.451 -0.606 1.00 94.31 84 VAL A C 1
ATOM 623 O O . VAL A 1 84 ? 1.711 -3.266 -0.905 1.00 94.31 84 VAL A O 1
ATOM 626 N N . PRO A 1 85 ? 3.785 -2.830 -0.134 1.00 93.50 85 PRO A N 1
ATOM 627 C CA . PRO A 1 85 ? 4.093 -4.214 0.216 1.00 93.50 85 PRO A CA 1
ATOM 628 C C . PRO A 1 85 ? 3.109 -4.744 1.265 1.00 93.50 85 PRO A C 1
ATOM 630 O O . PRO A 1 85 ? 2.728 -4.026 2.185 1.00 93.50 85 PRO A O 1
ATOM 633 N N . VAL A 1 86 ? 2.653 -5.987 1.136 1.00 91.19 86 VAL A N 1
ATOM 634 C CA . VAL A 1 86 ? 1.604 -6.499 2.038 1.00 91.19 86 VAL A CA 1
ATOM 635 C C . VAL A 1 86 ? 2.064 -6.713 3.475 1.00 91.19 86 VAL A C 1
ATOM 637 O O . VAL A 1 86 ? 1.258 -6.556 4.382 1.00 91.19 86 VAL A O 1
ATOM 640 N N . GLY A 1 87 ? 3.341 -7.019 3.694 1.00 89.81 87 GLY A N 1
ATOM 641 C CA . GLY A 1 87 ? 3.881 -7.298 5.023 1.00 89.81 87 GLY A CA 1
ATOM 642 C C . GLY A 1 87 ? 4.145 -6.061 5.876 1.00 89.81 87 GLY A C 1
ATOM 643 O O . GLY A 1 87 ? 4.460 -6.199 7.051 1.00 89.81 87 GLY A O 1
ATOM 644 N N . VAL A 1 88 ? 3.996 -4.849 5.325 1.00 91.00 88 VAL A N 1
ATOM 645 C CA . VAL A 1 88 ? 4.131 -3.603 6.106 1.00 91.00 88 VAL A CA 1
ATOM 646 C C . VAL A 1 88 ? 2.803 -3.098 6.677 1.00 91.00 88 VAL A C 1
ATOM 648 O O . VAL A 1 88 ? 2.752 -2.015 7.260 1.00 91.00 88 VAL A O 1
ATOM 651 N N . GLY A 1 89 ? 1.717 -3.851 6.482 1.00 89.75 89 GLY A N 1
ATOM 652 C CA . GLY A 1 89 ? 0.382 -3.478 6.926 1.00 89.75 89 GLY A CA 1
ATOM 653 C C . GLY A 1 89 ? -0.298 -4.554 7.764 1.00 89.75 89 GLY A C 1
ATOM 654 O O . GLY A 1 89 ? -0.079 -5.746 7.571 1.00 89.75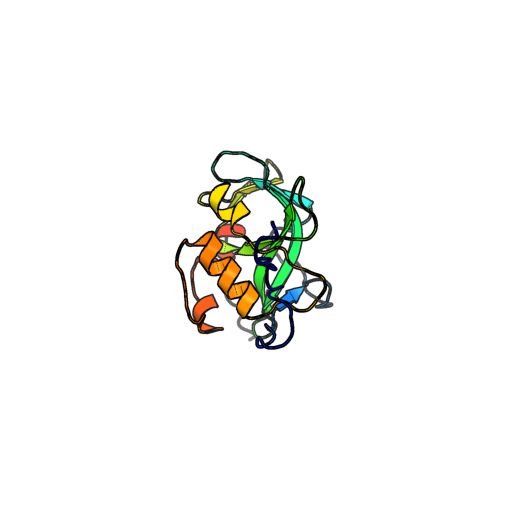 89 GLY A O 1
ATOM 655 N N . THR A 1 90 ? -1.182 -4.120 8.656 1.00 90.88 90 THR A N 1
ATOM 656 C CA . THR A 1 90 ? -2.136 -4.972 9.378 1.00 90.88 90 THR A CA 1
ATOM 657 C C . THR A 1 90 ? -3.568 -4.551 9.049 1.00 90.88 90 THR A C 1
ATOM 659 O O . THR A 1 90 ? -3.793 -3.502 8.444 1.00 90.88 90 THR A O 1
ATOM 662 N N . VAL A 1 91 ? -4.562 -5.363 9.415 1.00 90.75 91 VAL A N 1
ATOM 663 C CA . VAL A 1 91 ? -5.982 -5.037 9.198 1.00 90.75 91 VAL A CA 1
ATOM 664 C C . VAL A 1 91 ? -6.695 -4.673 10.496 1.00 90.75 91 VAL A C 1
ATOM 666 O O . VAL A 1 91 ? -6.597 -5.382 11.496 1.00 90.75 91 VAL A O 1
ATOM 669 N N . ASP A 1 92 ? -7.493 -3.610 10.447 1.00 90.31 92 ASP A N 1
ATOM 670 C CA . ASP A 1 92 ? -8.559 -3.339 11.408 1.00 90.31 92 ASP A CA 1
ATOM 671 C C . ASP A 1 92 ? -9.900 -3.718 10.770 1.00 90.31 92 ASP A C 1
ATOM 673 O O . ASP A 1 92 ? -10.453 -3.011 9.921 1.00 90.31 92 ASP A O 1
ATOM 677 N N . LEU A 1 93 ? -10.427 -4.870 11.187 1.00 88.44 93 LEU A N 1
ATOM 678 C CA . LEU A 1 93 ? -11.695 -5.406 10.697 1.00 88.44 93 LEU A CA 1
ATOM 679 C C . LEU A 1 93 ? -12.900 -4.542 11.081 1.00 88.44 93 LEU A C 1
ATOM 681 O O . LEU A 1 93 ? -13.869 -4.480 10.323 1.00 88.44 93 LEU A O 1
ATOM 685 N N . ALA A 1 94 ? -12.864 -3.911 12.256 1.00 88.31 94 ALA A N 1
ATOM 686 C CA . ALA A 1 94 ? -13.988 -3.141 12.772 1.00 88.31 94 ALA A CA 1
ATOM 687 C C . ALA A 1 94 ? -14.118 -1.815 12.020 1.00 88.31 94 ALA A C 1
ATOM 689 O O . ALA A 1 94 ? -15.220 -1.437 11.619 1.00 88.31 94 ALA A O 1
ATOM 690 N N . ALA A 1 95 ? -12.989 -1.146 11.783 1.00 90.81 95 ALA A N 1
ATOM 691 C CA . ALA A 1 95 ? -12.936 0.104 11.036 1.00 90.81 95 ALA A CA 1
ATOM 692 C C . ALA A 1 95 ? -12.915 -0.093 9.509 1.00 90.81 95 ALA A C 1
ATOM 694 O O . ALA A 1 95 ? -13.119 0.873 8.774 1.00 90.81 95 ALA A O 1
ATOM 695 N N . ARG A 1 96 ? -12.693 -1.326 9.025 1.00 93.38 96 ARG A N 1
ATOM 696 C CA . ARG A 1 96 ? -12.435 -1.648 7.609 1.00 93.38 96 ARG A CA 1
ATOM 697 C C . ARG A 1 96 ? -11.251 -0.851 7.059 1.00 93.38 96 ARG A C 1
ATOM 699 O O . ARG A 1 96 ? -11.364 -0.157 6.045 1.00 93.38 96 ARG A O 1
ATOM 706 N N . GLN A 1 97 ? -10.125 -0.947 7.759 1.00 94.75 97 GLN A N 1
ATOM 707 C CA . GLN A 1 97 ? -8.895 -0.228 7.440 1.00 94.75 97 GLN A CA 1
ATOM 708 C C . GLN A 1 97 ? -7.703 -1.175 7.308 1.00 94.75 97 GLN A C 1
ATOM 710 O O . GLN A 1 97 ? -7.627 -2.203 7.978 1.00 94.75 97 GLN A O 1
ATOM 715 N N . VAL A 1 98 ? -6.763 -0.801 6.445 1.00 95.25 98 VAL A N 1
ATOM 716 C CA . VAL A 1 98 ? -5.397 -1.325 6.433 1.00 95.25 98 VAL A CA 1
ATOM 717 C C . VAL A 1 98 ? -4.513 -0.295 7.126 1.00 95.25 98 VAL A C 1
ATOM 719 O O . VAL A 1 98 ? -4.496 0.869 6.728 1.00 95.25 98 VAL A O 1
ATOM 722 N N . LEU A 1 99 ? -3.793 -0.709 8.162 1.00 94.94 99 LEU A N 1
ATOM 723 C CA . LEU A 1 99 ? -2.940 0.148 8.979 1.00 94.94 99 LEU A CA 1
ATOM 724 C C . LEU A 1 99 ? -1.476 -0.107 8.625 1.00 94.94 99 LEU A C 1
ATOM 726 O O . LEU A 1 99 ? -0.992 -1.225 8.784 1.00 94.94 99 LEU A O 1
ATOM 730 N N . LEU A 1 100 ? -0.768 0.914 8.146 1.00 94.25 100 LEU A N 1
ATOM 731 C CA . LEU A 1 100 ? 0.655 0.843 7.821 1.00 94.25 100 LEU A CA 1
ATOM 732 C C . LEU A 1 100 ? 1.476 1.368 9.004 1.00 94.25 100 LEU A C 1
ATOM 734 O O . LEU A 1 100 ? 1.852 2.540 9.039 1.00 94.25 100 LEU A O 1
ATOM 738 N N . ASN A 1 101 ? 1.715 0.505 9.992 1.00 87.12 101 ASN A N 1
ATOM 739 C CA . ASN A 1 101 ? 2.206 0.909 11.318 1.00 87.12 101 ASN A CA 1
ATOM 740 C C . ASN A 1 101 ? 3.600 1.562 11.310 1.00 87.12 101 ASN A C 1
ATOM 742 O O . ASN A 1 101 ? 3.882 2.362 12.195 1.00 87.12 101 ASN A O 1
ATOM 746 N N . ASP A 1 102 ? 4.423 1.272 10.297 1.00 88.81 102 ASP A N 1
ATOM 747 C CA . ASP A 1 102 ? 5.787 1.808 10.151 1.00 88.81 102 ASP A CA 1
ATOM 748 C C . ASP A 1 102 ? 5.960 2.676 8.886 1.00 88.81 102 ASP A C 1
ATOM 750 O O . ASP A 1 102 ? 7.071 3.047 8.501 1.00 88.81 102 ASP A O 1
ATOM 754 N N . VAL A 1 103 ? 4.859 3.017 8.202 1.00 92.44 103 VAL A N 1
ATOM 755 C CA . VAL A 1 103 ? 4.895 3.866 7.002 1.00 92.44 103 VAL A CA 1
ATOM 756 C C . VAL A 1 103 ? 4.413 5.272 7.346 1.00 92.44 103 VAL A C 1
ATOM 758 O O . VAL A 1 103 ? 3.253 5.480 7.703 1.00 92.44 103 VAL A O 1
ATOM 761 N N . HIS A 1 104 ? 5.307 6.250 7.190 1.00 94.12 104 HIS A N 1
ATOM 762 C CA . HIS A 1 104 ? 5.043 7.671 7.412 1.00 94.12 104 HIS A CA 1
ATOM 763 C C . HIS A 1 104 ? 4.915 8.439 6.091 1.00 94.12 104 HIS A C 1
ATOM 765 O O . HIS A 1 104 ? 5.259 7.932 5.021 1.00 94.12 104 HIS A O 1
ATOM 771 N N . ALA A 1 105 ? 4.459 9.693 6.169 1.00 92.12 105 ALA A N 1
ATOM 772 C CA . ALA A 1 105 ? 4.297 10.571 5.008 1.00 92.12 105 ALA A CA 1
ATOM 773 C C . ALA A 1 105 ? 5.580 10.695 4.162 1.00 92.12 105 ALA A C 1
ATOM 775 O O . ALA A 1 105 ? 5.515 10.695 2.938 1.00 92.12 105 ALA A O 1
ATOM 776 N N . GLU A 1 106 ? 6.753 10.713 4.796 1.00 92.75 106 GLU A N 1
ATOM 777 C CA . GLU A 1 106 ? 8.052 10.795 4.113 1.00 92.75 106 GLU A CA 1
ATOM 778 C C . GLU A 1 106 ? 8.314 9.592 3.190 1.00 92.75 106 GLU A C 1
ATOM 780 O O . GLU A 1 106 ? 8.796 9.762 2.070 1.00 92.75 106 GLU A O 1
ATOM 785 N N . HIS A 1 107 ? 7.928 8.383 3.616 1.00 93.38 107 HIS A N 1
ATOM 786 C CA . HIS A 1 107 ? 8.019 7.179 2.784 1.00 93.38 107 HIS A CA 1
ATOM 787 C C . HIS A 1 107 ? 7.062 7.272 1.588 1.00 93.38 107 HIS A C 1
ATOM 789 O O . HIS A 1 107 ? 7.407 6.888 0.473 1.00 93.38 107 HIS A O 1
ATOM 795 N N . VAL A 1 108 ? 5.862 7.822 1.802 1.00 92.69 108 VAL A N 1
ATOM 796 C CA . VAL A 1 108 ? 4.835 7.984 0.760 1.00 92.69 108 VAL A CA 1
ATOM 797 C C . VAL A 1 108 ? 5.265 8.972 -0.321 1.00 92.69 108 VAL A C 1
ATOM 799 O O . VAL A 1 108 ? 5.044 8.717 -1.507 1.00 92.69 108 VAL A O 1
ATOM 802 N N . GLU A 1 109 ? 5.899 10.076 0.066 1.00 92.12 109 GLU A N 1
ATOM 803 C CA . GLU A 1 109 ? 6.454 11.046 -0.883 1.00 92.12 109 GLU A CA 1
ATOM 804 C C . GLU A 1 109 ? 7.548 10.417 -1.759 1.00 92.12 109 GLU A C 1
ATOM 806 O O . GLU A 1 109 ? 7.637 10.712 -2.951 1.00 92.12 109 GLU A O 1
ATOM 811 N N . ALA A 1 110 ? 8.331 9.488 -1.201 1.00 92.12 110 ALA A N 1
ATOM 812 C CA . ALA A 1 110 ? 9.355 8.750 -1.935 1.00 92.12 110 ALA A CA 1
ATOM 813 C C . ALA A 1 110 ? 8.794 7.629 -2.834 1.00 92.12 110 ALA A C 1
ATOM 815 O O . ALA A 1 110 ? 9.501 7.157 -3.728 1.00 92.12 110 ALA A O 1
ATOM 816 N N . LEU A 1 111 ? 7.542 7.192 -2.636 1.00 92.56 111 LEU A N 1
ATOM 817 C CA . LEU A 1 111 ? 6.958 6.120 -3.443 1.00 92.56 111 LEU A CA 1
ATOM 818 C C . LEU A 1 111 ? 6.756 6.563 -4.904 1.00 92.56 111 LEU A C 1
ATOM 820 O O . LEU A 1 111 ? 6.124 7.600 -5.164 1.00 92.56 111 LEU A O 1
ATOM 824 N N . PRO A 1 112 ? 7.199 5.755 -5.886 1.00 92.12 112 PRO A N 1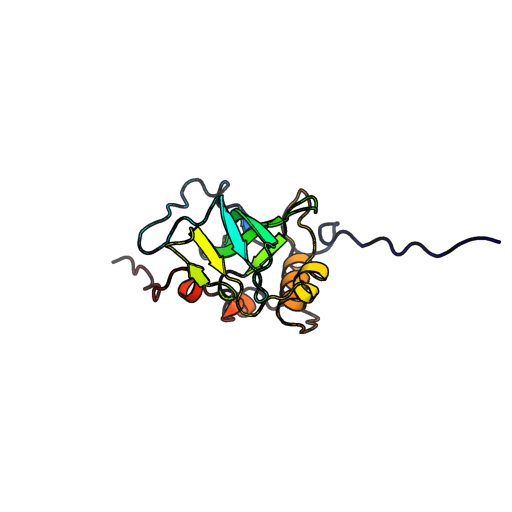
ATOM 825 C CA . PRO A 1 112 ? 6.923 6.027 -7.288 1.00 92.12 112 PRO A CA 1
ATOM 826 C C . PRO A 1 112 ? 5.430 5.834 -7.598 1.00 92.12 112 PRO A C 1
ATOM 828 O O . PRO A 1 112 ? 4.761 4.954 -7.052 1.00 92.12 112 PRO A O 1
ATOM 831 N N . THR A 1 113 ? 4.894 6.643 -8.518 1.00 91.44 113 THR A N 1
ATOM 832 C CA . THR A 1 113 ? 3.542 6.421 -9.053 1.00 91.44 113 THR A CA 1
ATOM 833 C C . THR A 1 113 ? 3.597 5.344 -10.125 1.00 91.44 113 THR A C 1
ATOM 835 O O . THR A 1 113 ? 4.331 5.474 -11.102 1.00 91.44 113 THR A O 1
ATOM 838 N N . MET A 1 114 ? 2.768 4.314 -9.988 1.00 86.25 114 MET A N 1
ATOM 839 C CA . MET A 1 114 ? 2.559 3.313 -11.025 1.00 86.25 114 MET A CA 1
ATOM 840 C C . MET A 1 114 ? 1.824 3.946 -12.214 1.00 86.25 114 MET A C 1
ATOM 842 O O . MET A 1 114 ? 0.651 4.320 -12.110 1.00 86.25 114 MET A O 1
ATOM 846 N N . GLY A 1 115 ? 2.532 4.083 -13.336 1.00 74.81 115 GLY A N 1
ATOM 847 C CA . GLY A 1 115 ? 1.972 4.518 -14.614 1.00 74.81 115 GLY A CA 1
ATOM 848 C C . GLY A 1 115 ? 1.196 3.409 -15.341 1.00 74.81 115 GLY A C 1
ATOM 849 O O . GLY A 1 115 ? 1.181 2.257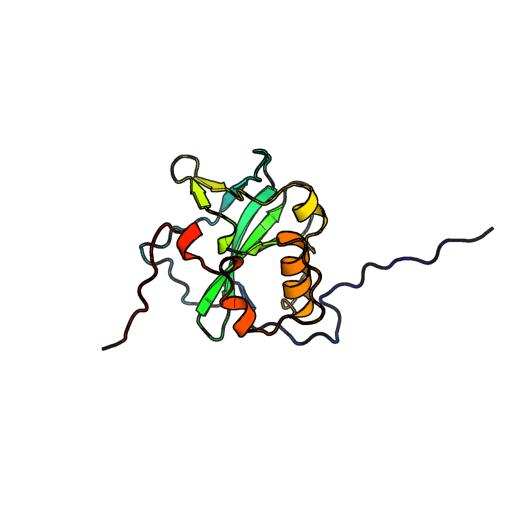 -14.899 1.00 74.81 115 GLY A O 1
ATOM 850 N N . PRO A 1 116 ? 0.552 3.728 -16.476 1.00 65.94 116 PRO A N 1
ATOM 851 C CA . PRO A 1 116 ? -0.074 2.727 -17.330 1.00 65.94 116 PRO A CA 1
ATOM 852 C C . PRO A 1 116 ? 1.007 1.845 -17.974 1.00 65.94 116 PRO A C 1
ATOM 854 O O . PRO A 1 116 ? 1.769 2.309 -18.815 1.00 65.94 116 PRO A O 1
ATOM 857 N N . GLY A 1 117 ? 1.093 0.577 -17.575 1.00 70.06 117 GLY A N 1
ATOM 858 C CA . GLY A 1 117 ? 2.059 -0.371 -18.132 1.00 70.06 117 GLY A CA 1
ATOM 859 C C . GLY A 1 117 ? 2.377 -1.525 -17.185 1.00 70.06 117 GLY A C 1
ATOM 860 O O . GLY A 1 117 ? 1.715 -1.708 -16.164 1.00 70.06 117 GLY A O 1
ATOM 861 N N . VAL A 1 118 ? 3.394 -2.306 -17.541 1.00 73.69 118 VAL A N 1
ATOM 862 C CA . VAL A 1 118 ? 3.863 -3.446 -16.743 1.00 73.69 118 VAL A CA 1
ATOM 863 C C . VAL A 1 118 ? 4.723 -2.928 -15.595 1.00 73.69 118 VAL A C 1
ATOM 865 O O . VAL A 1 118 ? 5.530 -2.028 -15.786 1.00 73.69 118 VAL A O 1
ATOM 868 N N . VAL A 1 119 ? 4.575 -3.478 -14.393 1.00 83.62 119 VAL A N 1
ATOM 869 C CA . VAL A 1 119 ? 5.490 -3.136 -13.297 1.00 83.62 119 VAL A CA 1
ATOM 870 C C . VAL A 1 119 ? 6.883 -3.665 -13.649 1.00 83.62 119 VAL A C 1
ATOM 872 O O . VAL A 1 119 ? 7.027 -4.812 -14.063 1.00 83.62 119 VAL A O 1
ATOM 875 N N . THR A 1 120 ? 7.921 -2.845 -13.526 1.00 85.38 120 THR A N 1
ATOM 876 C CA . THR A 1 120 ? 9.305 -3.249 -13.816 1.00 85.38 120 THR A CA 1
ATOM 877 C C . THR A 1 120 ? 10.038 -3.621 -12.531 1.00 85.38 120 THR A C 1
ATOM 879 O O . THR A 1 120 ? 9.665 -3.186 -11.442 1.00 85.38 120 THR A O 1
ATOM 882 N N . ARG A 1 121 ? 11.135 -4.381 -12.634 1.00 83.38 121 ARG A N 1
ATOM 883 C CA . ARG A 1 121 ? 11.992 -4.639 -11.459 1.00 83.38 121 ARG A CA 1
ATOM 884 C C . ARG A 1 121 ? 12.586 -3.356 -10.874 1.00 83.38 121 ARG A C 1
ATOM 886 O O . ARG A 1 121 ? 12.825 -3.270 -9.676 1.00 83.38 121 ARG A O 1
ATOM 893 N N . GLU A 1 122 ? 12.827 -2.361 -11.726 1.00 84.50 122 GLU A N 1
ATOM 894 C CA . GLU A 1 122 ? 13.243 -1.018 -11.313 1.00 84.50 122 GLU A CA 1
ATOM 895 C C . GLU A 1 122 ? 12.201 -0.374 -10.399 1.00 84.50 122 GLU A C 1
ATOM 897 O O . GLU A 1 122 ? 12.539 0.131 -9.332 1.00 84.50 122 GLU A O 1
ATOM 902 N N . PHE A 1 123 ? 10.930 -0.452 -10.793 1.00 88.81 123 PHE A N 1
ATOM 903 C CA . PHE A 1 123 ? 9.821 0.066 -10.008 1.00 88.81 123 PHE A CA 1
ATOM 904 C C . PHE A 1 123 ? 9.737 -0.608 -8.634 1.00 88.81 123 PHE A C 1
ATOM 906 O O . PHE A 1 123 ? 9.669 0.077 -7.617 1.00 88.81 123 PHE A O 1
ATOM 913 N N . GLU A 1 124 ? 9.804 -1.941 -8.580 1.00 88.75 124 GLU A N 1
ATOM 914 C CA . GLU A 1 124 ? 9.798 -2.679 -7.307 1.00 88.75 124 GLU A CA 1
ATOM 915 C C . GLU A 1 124 ? 10.980 -2.308 -6.411 1.00 88.75 124 GLU A C 1
ATOM 917 O O . GLU A 1 124 ? 10.828 -2.199 -5.195 1.00 88.75 124 GLU A O 1
ATOM 922 N N . ARG A 1 125 ? 12.149 -2.050 -7.005 1.00 88.31 125 ARG A N 1
ATOM 923 C CA . ARG A 1 125 ? 13.334 -1.602 -6.273 1.00 88.31 125 ARG A CA 1
ATOM 924 C C . ARG A 1 125 ? 13.151 -0.211 -5.668 1.00 88.31 125 ARG A C 1
ATOM 926 O O . ARG A 1 125 ? 13.553 0.012 -4.530 1.00 88.31 125 ARG A O 1
ATOM 933 N N . GLN A 1 126 ? 12.520 0.704 -6.399 1.00 90.12 126 GLN A N 1
ATOM 934 C CA . GLN A 1 126 ? 12.188 2.037 -5.891 1.00 90.12 126 GLN A CA 1
ATOM 935 C C . GLN A 1 126 ? 11.156 1.968 -4.762 1.00 90.12 126 GLN A C 1
ATOM 937 O O . GLN A 1 126 ? 11.324 2.644 -3.752 1.00 90.12 126 GLN A O 1
ATOM 942 N N . VAL A 1 127 ? 10.142 1.104 -4.882 1.00 91.75 127 VAL A N 1
ATOM 943 C CA . VAL A 1 127 ? 9.183 0.846 -3.794 1.00 91.75 127 VAL A CA 1
ATOM 944 C C . VAL A 1 127 ? 9.897 0.296 -2.559 1.00 91.75 127 VAL A C 1
ATOM 946 O O . VAL A 1 127 ? 9.685 0.802 -1.461 1.00 91.75 127 VAL A O 1
ATOM 949 N N . PHE A 1 128 ? 10.780 -0.693 -2.730 1.00 89.69 128 PHE A N 1
ATOM 950 C CA . PHE A 1 128 ? 11.574 -1.250 -1.633 1.00 89.69 128 PHE A CA 1
ATOM 951 C C . PHE A 1 128 ? 12.380 -0.164 -0.914 1.00 89.69 128 PHE A C 1
ATOM 953 O O . PHE A 1 128 ? 12.295 -0.043 0.308 1.00 89.69 128 PHE A O 1
ATOM 960 N N . GLY A 1 129 ? 13.124 0.652 -1.665 1.00 89.44 129 GLY A N 1
ATOM 961 C CA . GLY A 1 129 ? 13.942 1.718 -1.090 1.00 89.44 129 GLY A CA 1
ATOM 962 C C . GLY A 1 129 ? 13.120 2.797 -0.388 1.00 89.44 129 GLY A C 1
ATOM 963 O O . GLY A 1 129 ? 13.501 3.240 0.690 1.00 89.44 129 GLY A O 1
ATOM 964 N N . ALA A 1 130 ? 11.966 3.172 -0.944 1.00 90.94 130 ALA A N 1
ATOM 965 C CA . ALA A 1 130 ? 11.071 4.157 -0.340 1.00 90.94 130 ALA A CA 1
ATOM 966 C C . ALA A 1 130 ? 10.469 3.684 0.995 1.00 90.94 130 ALA A C 1
ATOM 968 O O . ALA A 1 130 ? 10.324 4.482 1.915 1.00 90.94 130 ALA A O 1
ATOM 969 N N . VAL A 1 131 ? 10.127 2.396 1.106 1.00 88.31 131 VAL A N 1
ATOM 970 C CA . VAL A 1 131 ? 9.486 1.829 2.306 1.00 88.31 131 VAL A CA 1
ATOM 971 C C . VAL A 1 131 ? 10.500 1.482 3.397 1.00 88.31 131 VAL A C 1
ATOM 973 O O . VAL A 1 131 ? 10.216 1.670 4.573 1.00 88.31 131 VAL A O 1
ATOM 976 N N . THR A 1 132 ? 11.678 0.977 3.024 1.00 85.62 132 THR A N 1
ATOM 977 C CA . THR A 1 132 ? 12.709 0.540 3.987 1.00 85.62 132 THR A CA 1
ATOM 978 C C . THR A 1 132 ? 13.723 1.632 4.330 1.00 85.62 132 THR A C 1
ATOM 980 O O . THR A 1 132 ? 14.483 1.486 5.286 1.00 85.62 132 THR A O 1
ATOM 983 N N . GLY A 1 133 ? 13.800 2.696 3.524 1.00 84.31 133 GLY A N 1
ATOM 984 C CA . GLY A 1 133 ? 14.875 3.689 3.585 1.00 84.31 133 GLY A CA 1
ATOM 985 C C . GLY A 1 133 ? 16.235 3.161 3.106 1.00 84.31 133 GLY A C 1
ATOM 986 O O . GLY A 1 133 ? 17.239 3.866 3.219 1.00 84.31 133 GLY A O 1
ATOM 987 N N . VAL A 1 134 ? 16.301 1.931 2.582 1.00 82.12 134 VAL A N 1
ATOM 988 C CA . VAL A 1 134 ? 17.549 1.290 2.154 1.00 82.12 134 VAL A CA 1
ATOM 989 C C . VAL A 1 134 ? 17.720 1.423 0.645 1.00 82.12 134 VAL A C 1
ATOM 991 O O . VAL A 1 134 ? 16.970 0.845 -0.143 1.00 82.12 134 VAL A O 1
ATOM 994 N N . GLU A 1 135 ? 18.763 2.137 0.221 1.00 77.19 135 GLU A N 1
ATOM 995 C CA . GLU A 1 135 ? 19.137 2.173 -1.191 1.00 77.19 135 GLU A CA 1
ATOM 996 C C . GLU A 1 135 ? 19.768 0.837 -1.605 1.00 77.19 135 GLU A C 1
ATOM 998 O O . GLU A 1 135 ? 20.854 0.457 -1.160 1.00 77.19 135 GLU A O 1
ATOM 1003 N N . VAL A 1 136 ? 19.085 0.123 -2.496 1.00 74.69 136 VAL A N 1
ATOM 1004 C CA . VAL A 1 136 ? 19.566 -1.127 -3.085 1.00 74.69 136 VAL A CA 1
ATOM 1005 C C . VAL A 1 136 ? 19.932 -0.900 -4.551 1.00 74.69 136 VAL A C 1
ATOM 1007 O O . VAL A 1 136 ? 19.132 -0.403 -5.344 1.00 74.69 136 VAL A O 1
ATOM 1010 N N . LYS A 1 137 ? 21.156 -1.283 -4.933 1.00 73.00 137 LYS A N 1
ATOM 1011 C CA . LYS A 1 137 ? 21.611 -1.214 -6.336 1.00 73.00 137 LYS A CA 1
ATOM 1012 C C . LYS A 1 137 ? 20.938 -2.263 -7.212 1.00 73.00 137 LYS A C 1
ATOM 1014 O O . LYS A 1 137 ? 20.668 -2.012 -8.380 1.00 73.00 137 LYS A O 1
ATOM 1019 N N . GLU A 1 138 ? 20.654 -3.423 -6.635 1.00 71.00 138 GLU A N 1
ATOM 1020 C CA . GLU A 1 138 ? 20.006 -4.533 -7.314 1.00 71.00 138 GLU A CA 1
ATOM 1021 C C . GLU A 1 138 ? 19.127 -5.280 -6.313 1.00 71.00 138 GLU A C 1
ATOM 1023 O O . GLU A 1 138 ? 19.559 -5.580 -5.201 1.00 71.00 138 GLU A O 1
ATOM 1028 N N . LEU A 1 139 ? 17.882 -5.548 -6.703 1.00 69.75 139 LEU A N 1
ATOM 1029 C CA . LEU A 1 139 ? 16.967 -6.374 -5.928 1.00 69.75 139 LEU A CA 1
ATOM 1030 C C . LEU A 1 139 ? 17.016 -7.779 -6.528 1.00 69.75 139 LEU A C 1
ATOM 1032 O O . LEU A 1 139 ? 16.577 -7.986 -7.662 1.00 69.75 139 LEU A O 1
ATOM 1036 N N . ALA A 1 140 ? 17.585 -8.734 -5.793 1.00 72.62 140 ALA A N 1
ATOM 1037 C CA . ALA A 1 140 ? 17.734 -10.114 -6.250 1.00 72.62 140 ALA A CA 1
ATOM 1038 C C . ALA A 1 140 ? 16.388 -10.858 -6.199 1.00 72.62 140 ALA A C 1
ATOM 1040 O O . ALA A 1 140 ? 16.16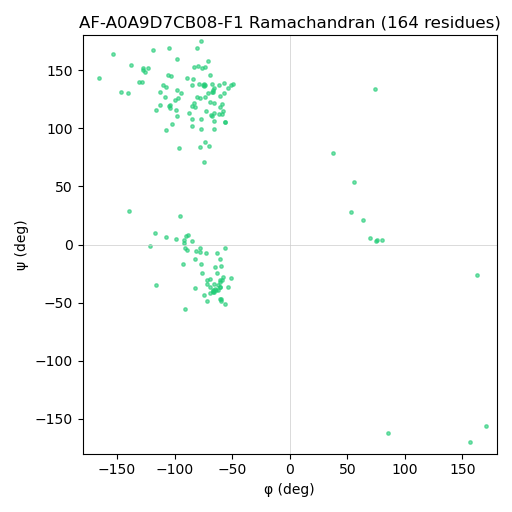0 -11.716 -5.352 1.00 72.62 140 ALA A O 1
ATOM 1041 N N . LEU A 1 141 ? 15.462 -10.510 -7.090 1.00 66.00 141 LEU A N 1
ATOM 1042 C CA . LEU A 1 141 ? 14.181 -11.201 -7.224 1.00 66.00 141 LEU A CA 1
ATOM 1043 C C . LEU A 1 141 ? 14.375 -12.575 -7.899 1.00 66.00 141 LEU A C 1
ATOM 1045 O O . LEU A 1 141 ? 15.114 -12.661 -8.883 1.00 66.00 141 LEU A O 1
ATOM 1049 N N . PRO A 1 142 ? 13.712 -13.648 -7.417 1.00 63.56 142 PRO A N 1
ATOM 1050 C CA . PRO A 1 142 ? 12.639 -13.642 -6.417 1.00 63.56 142 PRO A CA 1
ATOM 1051 C C . PRO A 1 142 ? 13.099 -13.739 -4.952 1.00 63.56 142 PRO A C 1
ATOM 1053 O O . PRO A 1 142 ? 12.248 -13.617 -4.084 1.00 63.56 142 PRO A O 1
ATOM 1056 N N . ALA A 1 143 ? 14.389 -13.920 -4.644 1.00 74.44 143 ALA A N 1
ATOM 1057 C CA . ALA A 1 143 ? 14.866 -14.083 -3.259 1.00 74.44 143 ALA A CA 1
ATOM 1058 C C . ALA A 1 143 ? 14.516 -12.889 -2.350 1.00 74.44 143 ALA A C 1
ATOM 1060 O O . ALA A 1 143 ? 14.263 -13.063 -1.165 1.00 74.44 143 ALA A O 1
ATOM 1061 N N . ALA A 1 144 ? 14.427 -11.675 -2.902 1.00 75.81 144 ALA A N 1
ATOM 1062 C CA . ALA A 1 144 ? 13.958 -10.521 -2.135 1.00 75.81 144 ALA A CA 1
ATOM 1063 C C . ALA A 1 144 ? 12.490 -10.636 -1.679 1.00 75.81 144 ALA A C 1
ATOM 1065 O O . ALA A 1 144 ? 12.108 -9.964 -0.732 1.00 75.81 144 ALA A O 1
ATOM 1066 N N . TYR A 1 145 ? 11.672 -11.495 -2.296 1.00 81.06 145 TYR A N 1
ATOM 1067 C CA . TYR A 1 145 ? 10.309 -11.766 -1.836 1.00 81.06 145 TYR A CA 1
ATOM 1068 C C . TYR A 1 145 ? 10.224 -12.711 -0.628 1.00 81.06 145 TYR A C 1
ATOM 1070 O O . TYR A 1 145 ? 9.117 -12.973 -0.147 1.00 81.06 145 TYR A O 1
ATOM 1078 N N . ASP A 1 146 ? 11.352 -13.235 -0.151 1.00 82.88 146 ASP A N 1
ATOM 1079 C CA . ASP A 1 146 ? 11.419 -13.936 1.134 1.00 82.88 146 ASP A CA 1
ATOM 1080 C C . ASP A 1 146 ? 11.536 -12.949 2.314 1.00 82.88 146 ASP A C 1
ATOM 1082 O O . ASP A 1 146 ? 11.480 -13.362 3.471 1.00 82.88 146 ASP A O 1
ATOM 1086 N N . ASP A 1 147 ? 11.677 -11.647 2.035 1.00 84.25 147 ASP A N 1
ATOM 1087 C CA . ASP A 1 147 ? 11.668 -10.595 3.051 1.00 84.25 147 ASP A CA 1
ATOM 1088 C C . ASP A 1 147 ? 10.275 -10.456 3.707 1.00 84.25 147 ASP A C 1
ATOM 1090 O O . ASP A 1 147 ? 9.263 -10.464 2.989 1.00 84.25 147 ASP A O 1
ATOM 1094 N N . PRO A 1 148 ? 10.194 -10.285 5.046 1.00 85.75 148 PRO A N 1
ATOM 1095 C CA . PRO A 1 148 ? 8.934 -10.088 5.764 1.00 85.75 148 PRO A CA 1
ATOM 1096 C C . PRO A 1 148 ? 8.034 -8.987 5.201 1.00 85.75 148 PRO A C 1
ATOM 1098 O O . PRO A 1 148 ? 6.816 -9.111 5.288 1.00 85.75 148 PRO A O 1
ATOM 1101 N N . MET A 1 149 ? 8.581 -7.949 4.557 1.00 85.44 149 MET A N 1
ATOM 1102 C CA . MET A 1 149 ? 7.774 -6.891 3.932 1.00 85.44 149 MET A CA 1
ATOM 1103 C C . MET A 1 149 ? 6.824 -7.407 2.835 1.00 85.44 149 MET A C 1
ATOM 1105 O O . MET A 1 149 ? 5.872 -6.721 2.461 1.00 85.44 149 MET A O 1
ATOM 1109 N N . TYR A 1 150 ? 7.078 -8.603 2.301 1.00 86.25 150 TYR A N 1
ATOM 1110 C CA . TYR A 1 150 ? 6.272 -9.255 1.271 1.00 86.25 150 TYR A CA 1
ATOM 1111 C C . TYR A 1 150 ? 5.460 -10.445 1.791 1.00 86.25 150 TYR A C 1
ATOM 1113 O O . TYR A 1 150 ? 4.850 -11.155 0.982 1.00 86.25 150 TYR A O 1
ATOM 1121 N N . ASP A 1 151 ? 5.457 -10.686 3.104 1.00 83.69 151 ASP A N 1
ATOM 1122 C CA . ASP A 1 151 ? 4.668 -11.742 3.728 1.00 83.69 151 ASP A CA 1
ATOM 1123 C C . ASP A 1 151 ? 3.264 -11.229 4.075 1.00 83.69 151 ASP A C 1
ATOM 1125 O O . ASP A 1 151 ? 3.071 -10.375 4.936 1.00 83.69 151 ASP A O 1
ATOM 1129 N N . ALA A 1 152 ? 2.251 -11.773 3.402 1.00 80.00 152 ALA A N 1
ATOM 1130 C CA . ALA A 1 152 ? 0.856 -11.408 3.633 1.00 80.00 152 ALA A CA 1
ATOM 1131 C C . ALA A 1 152 ? 0.285 -11.952 4.959 1.00 80.00 152 ALA A C 1
ATOM 1133 O O . ALA A 1 152 ? -0.850 -11.626 5.311 1.00 80.00 152 ALA A O 1
ATOM 1134 N N . SER A 1 153 ? 1.025 -12.803 5.679 1.00 74.62 153 SER A N 1
ATOM 1135 C CA . SER A 1 153 ? 0.567 -13.417 6.932 1.00 74.62 153 SER A CA 1
ATOM 1136 C C . SER A 1 153 ? 0.262 -12.370 8.005 1.00 74.62 153 SER A C 1
ATOM 1138 O O . SER A 1 153 ? -0.716 -12.529 8.738 1.00 74.62 153 SER A O 1
ATOM 1140 N N . GLU A 1 154 ? 1.047 -11.289 8.053 1.00 69.69 154 GLU A N 1
ATOM 1141 C CA . GLU A 1 154 ? 0.839 -10.158 8.970 1.00 69.69 154 GLU A CA 1
ATOM 1142 C C . GLU A 1 154 ? -0.417 -9.353 8.603 1.00 69.69 154 GLU A C 1
ATOM 1144 O O . GLU A 1 154 ? -1.190 -8.958 9.478 1.00 69.69 154 GLU A O 1
ATOM 1149 N N . LEU A 1 155 ? -0.697 -9.206 7.304 1.00 74.56 155 LEU A N 1
ATOM 1150 C CA . LEU A 1 155 ? -1.887 -8.508 6.821 1.00 74.56 155 LEU A CA 1
ATOM 1151 C C . LEU A 1 155 ? -3.176 -9.285 7.116 1.00 74.56 155 LEU A C 1
ATOM 1153 O O . LEU A 1 155 ? -4.172 -8.692 7.514 1.00 74.56 155 LEU A O 1
ATOM 1157 N N . PHE A 1 156 ? -3.187 -10.608 6.931 1.00 70.56 156 PHE A N 1
ATOM 1158 C CA . PHE A 1 156 ? -4.403 -11.423 7.088 1.00 70.56 156 PHE A CA 1
ATOM 1159 C C . PHE A 1 156 ? -4.514 -12.147 8.435 1.00 70.56 156 PHE A C 1
ATOM 1161 O O . PHE A 1 156 ? -5.449 -12.921 8.641 1.00 70.56 156 PHE A O 1
ATOM 1168 N N . GLY A 1 157 ? -3.582 -11.909 9.361 1.00 54.09 157 GLY A N 1
ATOM 1169 C CA . GLY A 1 157 ? -3.634 -12.450 10.721 1.00 54.09 157 GLY A CA 1
ATOM 1170 C C . GLY A 1 157 ? -3.565 -13.980 10.808 1.00 54.09 157 GLY A C 1
ATOM 1171 O O . GLY A 1 157 ? -3.989 -14.558 11.811 1.00 54.09 157 GLY A O 1
ATOM 1172 N N . ALA A 1 158 ? -3.050 -14.666 9.783 1.00 42.97 158 ALA A N 1
ATOM 1173 C CA . ALA A 1 158 ? -3.001 -16.124 9.741 1.00 42.97 158 ALA A CA 1
ATOM 1174 C C . ALA A 1 158 ? -1.691 -16.634 9.137 1.00 42.97 158 ALA A C 1
ATOM 1176 O O . ALA A 1 158 ? -1.319 -16.271 8.026 1.00 42.97 158 ALA A O 1
ATOM 1177 N N . LYS A 1 159 ? -1.041 -17.572 9.842 1.00 36.81 159 LYS A N 1
ATOM 1178 C CA . LYS A 1 159 ? 0.013 -18.424 9.278 1.00 36.81 159 LYS A CA 1
ATOM 1179 C C . LYS A 1 159 ? -0.559 -19.146 8.057 1.00 36.81 159 LYS A C 1
ATOM 1181 O O . LYS A 1 159 ? -1.346 -20.083 8.214 1.00 36.81 159 LYS A O 1
ATOM 1186 N N . VAL A 1 160 ? -0.176 -18.723 6.857 1.00 37.09 160 VAL A N 1
ATOM 1187 C CA . VAL A 1 160 ? -0.575 -19.389 5.614 1.00 37.09 160 VAL A CA 1
ATOM 1188 C C . VAL A 1 160 ? 0.062 -20.781 5.614 1.00 37.09 160 VAL A C 1
ATOM 1190 O O . VAL A 1 160 ? 1.273 -20.922 5.453 1.00 37.09 160 VAL A O 1
ATOM 1193 N N . LYS A 1 161 ? -0.723 -21.843 5.841 1.00 32.59 161 LYS A N 1
ATOM 1194 C CA . LYS A 1 161 ? -0.232 -23.205 5.592 1.00 32.59 161 LYS A CA 1
ATOM 1195 C C . LYS A 1 161 ? -0.196 -23.419 4.077 1.00 32.59 161 LYS A C 1
ATOM 1197 O O . LYS A 1 161 ? -1.227 -23.212 3.437 1.00 32.59 161 LYS A O 1
ATOM 1202 N N . PRO A 1 162 ? 0.935 -23.851 3.493 1.00 34.06 162 PRO A N 1
ATOM 1203 C CA . PRO A 1 162 ? 0.967 -24.196 2.081 1.00 34.06 162 PRO A CA 1
ATOM 1204 C C . PRO A 1 162 ? -0.022 -25.336 1.827 1.00 34.06 162 PRO A C 1
ATOM 1206 O O . PRO A 1 162 ? 0.018 -26.364 2.510 1.00 34.06 162 PRO A O 1
ATOM 1209 N N . VAL A 1 163 ? -0.913 -25.152 0.851 1.00 36.19 163 VAL A N 1
ATOM 1210 C CA . VAL A 1 163 ? -1.799 -26.217 0.376 1.00 36.19 163 VAL A CA 1
ATOM 1211 C C . VAL A 1 163 ? -0.916 -27.279 -0.271 1.00 36.19 163 VAL A C 1
ATOM 1213 O O . VAL A 1 163 ? -0.455 -27.136 -1.401 1.00 36.19 163 VAL A O 1
ATOM 1216 N N . THR A 1 164 ? -0.628 -28.341 0.474 1.00 37.88 164 THR A N 1
ATOM 1217 C CA . THR A 1 164 ? 0.007 -29.538 -0.070 1.00 37.88 164 THR A CA 1
ATOM 1218 C C . THR A 1 164 ? -1.081 -30.294 -0.819 1.00 37.88 164 THR A C 1
ATOM 1220 O O . THR A 1 164 ? -2.000 -30.832 -0.202 1.00 37.88 164 THR A O 1
ATOM 1223 N N . LYS A 1 165 ? -1.024 -30.292 -2.156 1.00 35.97 165 LYS A N 1
ATOM 1224 C CA . LYS A 1 165 ? -1.841 -31.213 -2.953 1.00 35.97 165 LYS A CA 1
ATOM 1225 C C . LYS A 1 165 ? -1.437 -32.639 -2.562 1.00 35.97 165 LYS A C 1
ATOM 1227 O O . LYS A 1 165 ? -0.259 -32.978 -2.670 1.00 35.97 165 LYS A O 1
ATOM 1232 N N . SER A 1 166 ? -2.394 -33.404 -2.032 1.00 41.88 166 SER A N 1
ATOM 1233 C CA . SER A 1 166 ? -2.284 -34.863 -1.878 1.00 41.88 166 SER A CA 1
ATOM 1234 C C . SER A 1 166 ? -2.531 -35.553 -3.211 1.00 41.88 166 SER A C 1
ATOM 1236 O O . SER A 1 166 ? -3.311 -34.987 -4.012 1.00 41.88 166 SER A O 1
#